Protein AF-A0A3N4II78-F1 (afdb_monomer_lite)

InterPro domains:
  IPR061502 Copia/RE1/RE2-like, N-terminal domain [PF14223] (48-119)

pLDDT: mean 77.07, std 15.02, range [43.03, 94.5]

Organism: NCBI:txid1160509

Secondary structure (DSSP, 8-state):
--HHHHHHHHHHHHHHH---EEE----SSS---EEE-HHHHHHHHHHHHHHTT-HHHH-GGG-------TT-HHHHHHHHHHHHHHHHTS-HHHHHHHTT--SHHHHHHHHHHHHSTT--SSEEHHHHHHHHHHHHHT-

Radius of gyration: 17.73 Å; chains: 1; bounding box: 44×32×59 Å

Sequence (139 aa):
MDNSACWAHLVSVLPKLAISKYHDPKMAFGVANVCINYSAWKFRLKQFLEYEGLWDVVDPSAKASDLKDKDDMSFIAKDRRAFLVLTLTLSDPISRLVCECRSAREAWQAIEKEYGDGKRKIKDISEMALNSYADVSGR

Structure (mmCIF, N/CA/C/O backbone):
data_AF-A0A3N4II78-F1
#
_entry.id   AF-A0A3N4II78-F1
#
loop_
_atom_site.group_PDB
_atom_site.id
_atom_site.type_symbol
_atom_site.label_atom_id
_atom_site.label_alt_id
_atom_site.label_comp_id
_atom_site.label_asym_id
_atom_site.label_entity_id
_atom_site.label_seq_id
_atom_site.pdbx_PDB_ins_code
_atom_site.Cartn_x
_atom_site.Cartn_y
_atom_site.Cartn_z
_atom_site.occupancy
_atom_site.B_iso_or_equiv
_atom_site.auth_seq_id
_atom_site.auth_comp_id
_atom_site.auth_asym_id
_atom_site.auth_atom_id
_atom_site.pdbx_PDB_model_num
ATOM 1 N N . MET A 1 1 ? -19.054 -11.917 9.472 1.00 47.16 1 MET A N 1
ATOM 2 C CA . MET A 1 1 ? -18.299 -12.454 8.321 1.00 47.16 1 MET A CA 1
ATOM 3 C C . MET A 1 1 ? -17.179 -13.304 8.883 1.00 47.16 1 MET A C 1
ATOM 5 O O . MET A 1 1 ? -16.527 -12.858 9.817 1.00 47.16 1 MET A O 1
ATOM 9 N N . ASP A 1 2 ? -17.029 -14.535 8.405 1.00 51.84 2 ASP A N 1
ATOM 10 C CA . ASP A 1 2 ? -15.933 -15.416 8.813 1.00 51.84 2 ASP A CA 1
ATOM 11 C C . ASP A 1 2 ? -14.599 -14.842 8.302 1.00 51.84 2 ASP A C 1
ATOM 13 O O . ASP A 1 2 ? -14.406 -14.673 7.097 1.00 51.84 2 ASP A O 1
ATOM 17 N N . ASN A 1 3 ? -13.687 -14.514 9.222 1.00 56.94 3 ASN A N 1
ATOM 18 C CA . ASN A 1 3 ? -12.369 -13.965 8.898 1.00 56.94 3 ASN A CA 1
ATOM 19 C C . ASN A 1 3 ? -11.515 -14.939 8.059 1.00 56.94 3 ASN A C 1
ATOM 21 O O . ASN A 1 3 ? -10.627 -14.488 7.335 1.00 56.94 3 ASN A O 1
ATOM 25 N N . SER A 1 4 ? -11.788 -16.248 8.112 1.00 57.31 4 SER A N 1
ATOM 26 C CA . SER A 1 4 ? -11.069 -17.289 7.362 1.00 57.31 4 SER A CA 1
ATOM 27 C C . SER A 1 4 ? -11.225 -17.133 5.843 1.00 57.31 4 SER A C 1
ATOM 29 O O . SER A 1 4 ? -10.237 -17.124 5.102 1.00 57.31 4 SER A O 1
ATOM 31 N N . ALA A 1 5 ? -12.455 -16.904 5.370 1.00 59.84 5 ALA A N 1
ATOM 32 C CA . ALA A 1 5 ? -12.754 -16.736 3.945 1.00 59.84 5 ALA A CA 1
ATOM 33 C C . ALA A 1 5 ? -12.063 -15.499 3.341 1.00 59.84 5 ALA A C 1
ATOM 35 O O . ALA A 1 5 ? -11.646 -15.498 2.182 1.00 59.84 5 ALA A O 1
ATOM 36 N N . CYS A 1 6 ? -11.890 -14.459 4.155 1.00 66.56 6 CYS A N 1
ATOM 37 C CA . CYS A 1 6 ? -11.290 -13.198 3.746 1.00 66.56 6 CYS A CA 1
ATOM 38 C C . CYS A 1 6 ? -9.772 -13.301 3.542 1.00 66.56 6 CYS A C 1
ATOM 40 O O . CYS A 1 6 ? -9.220 -12.746 2.591 1.00 66.56 6 CYS A O 1
ATOM 42 N N . TRP A 1 7 ? -9.097 -14.062 4.409 1.00 72.25 7 TRP A N 1
ATOM 43 C CA . TRP A 1 7 ? -7.668 -14.347 4.286 1.00 7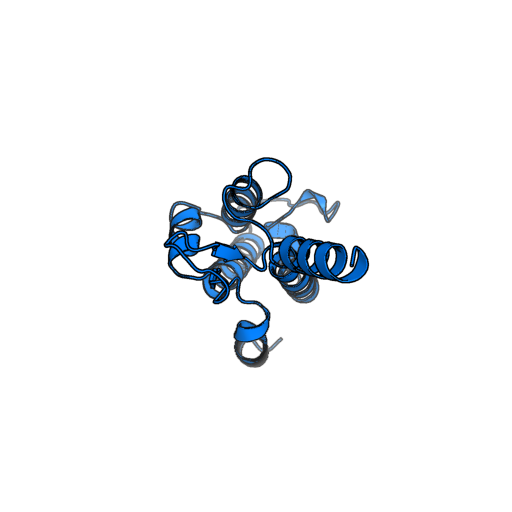2.25 7 TRP A CA 1
ATOM 44 C C . TRP A 1 7 ? -7.360 -15.250 3.094 1.00 72.25 7 TRP A C 1
ATOM 46 O O . TRP A 1 7 ? -6.418 -14.975 2.353 1.00 72.25 7 TRP A O 1
ATOM 56 N N . ALA A 1 8 ? -8.180 -16.275 2.855 1.00 79.44 8 ALA A N 1
ATOM 57 C CA . ALA A 1 8 ? -8.038 -17.130 1.678 1.00 79.44 8 ALA A CA 1
ATOM 58 C C . ALA A 1 8 ? -8.183 -16.329 0.371 1.00 79.44 8 ALA A C 1
ATOM 60 O O . ALA A 1 8 ? -7.395 -16.510 -0.562 1.00 79.44 8 ALA A O 1
ATOM 61 N N . HIS A 1 9 ? -9.141 -15.394 0.322 1.00 73.88 9 HIS A N 1
ATOM 62 C CA . HIS A 1 9 ? -9.303 -14.505 -0.824 1.00 73.88 9 HIS A CA 1
ATOM 63 C C . HIS A 1 9 ? -8.073 -13.614 -1.025 1.00 73.88 9 HIS A C 1
ATOM 65 O O . HIS A 1 9 ? -7.516 -13.615 -2.125 1.00 73.88 9 HIS A O 1
ATOM 71 N N . LEU A 1 10 ? -7.592 -12.946 0.032 1.00 78.69 10 LEU A N 1
ATOM 72 C CA . LEU A 1 10 ? -6.381 -12.121 -0.019 1.00 78.69 10 LEU A CA 1
ATOM 73 C C . LEU A 1 10 ? -5.189 -12.914 -0.567 1.00 78.69 10 LEU A C 1
ATOM 75 O O . LEU A 1 10 ? -4.572 -12.485 -1.538 1.00 78.69 10 LEU A O 1
ATOM 79 N N . VAL A 1 11 ? -4.908 -14.096 -0.014 1.00 82.00 11 VAL A N 1
ATOM 80 C CA . VAL A 1 11 ? -3.788 -14.947 -0.450 1.00 82.00 11 VAL A CA 1
ATOM 81 C C . VAL A 1 11 ? -3.875 -15.280 -1.941 1.00 82.00 11 VAL A C 1
ATOM 83 O O . VAL A 1 11 ? -2.864 -15.230 -2.640 1.00 82.00 11 VAL A O 1
ATOM 86 N N . SER A 1 12 ? -5.077 -15.545 -2.458 1.00 83.94 12 SER A N 1
ATOM 87 C CA . SER A 1 12 ? -5.273 -15.841 -3.883 1.00 83.94 12 SER A CA 1
ATOM 88 C C . SER A 1 12 ? -5.011 -14.644 -4.810 1.00 83.94 12 SER A C 1
ATOM 90 O O . SER A 1 12 ? -4.610 -14.830 -5.963 1.00 83.94 12 SER A O 1
ATOM 92 N N . VAL A 1 13 ? -5.217 -13.412 -4.328 1.00 82.38 13 VAL A N 1
ATOM 93 C CA . VAL A 1 13 ? -5.044 -12.184 -5.123 1.00 82.38 13 VAL A CA 1
ATOM 94 C C . VAL A 1 13 ? -3.706 -11.480 -4.879 1.00 82.38 13 VAL A C 1
ATOM 96 O O . VAL A 1 13 ? -3.308 -10.677 -5.724 1.00 82.38 13 VAL A O 1
ATOM 99 N N . LEU A 1 14 ? -2.974 -11.805 -3.804 1.00 80.69 14 LEU A N 1
ATOM 100 C CA . LEU A 1 14 ? -1.684 -11.195 -3.437 1.00 80.69 14 LEU A CA 1
ATOM 101 C C . LEU A 1 14 ? -0.686 -11.096 -4.605 1.00 80.69 14 LEU A C 1
ATOM 103 O O . LEU A 1 14 ? -0.178 -9.997 -4.829 1.00 80.69 14 LEU A O 1
ATOM 107 N N . PRO A 1 15 ? -0.449 -12.143 -5.426 1.00 80.19 15 PRO A N 1
ATOM 108 C CA . PRO A 1 15 ? 0.475 -12.032 -6.559 1.00 80.19 15 PRO A CA 1
ATOM 109 C C . PRO A 1 15 ? 0.069 -10.955 -7.576 1.00 80.19 15 PRO A C 1
ATOM 111 O O . PRO A 1 15 ? 0.918 -10.328 -8.202 1.00 80.19 15 PRO A O 1
ATOM 114 N N . LYS A 1 16 ? -1.238 -10.710 -7.739 1.00 79.88 16 LYS A N 1
ATOM 115 C CA . LYS A 1 16 ? -1.781 -9.685 -8.649 1.00 79.88 16 LYS A CA 1
ATOM 116 C C . LYS A 1 16 ? -1.770 -8.290 -8.026 1.00 79.88 16 LYS A C 1
ATOM 118 O O . LYS A 1 16 ? -1.805 -7.296 -8.759 1.00 79.88 16 LYS A O 1
ATOM 123 N N . LEU A 1 17 ? -1.764 -8.232 -6.697 1.00 82.94 17 LEU A N 1
ATOM 124 C CA . LEU A 1 17 ? -1.722 -7.014 -5.900 1.00 82.94 17 LEU A CA 1
ATOM 125 C C . LEU A 1 17 ? -0.303 -6.591 -5.534 1.00 82.94 17 LEU A C 1
ATOM 127 O O . LEU A 1 17 ? -0.167 -5.531 -4.949 1.00 82.94 17 LEU A O 1
ATOM 131 N N . ALA A 1 18 ? 0.734 -7.367 -5.850 1.00 86.06 18 ALA A N 1
ATOM 132 C CA . ALA A 1 18 ? 2.099 -7.034 -5.469 1.00 86.06 18 ALA A CA 1
ATOM 133 C C . ALA A 1 18 ? 2.672 -5.875 -6.302 1.00 86.06 18 ALA A C 1
ATOM 135 O O . ALA A 1 18 ? 2.572 -5.853 -7.538 1.00 86.06 18 ALA A O 1
ATOM 136 N N . ILE A 1 19 ? 3.332 -4.932 -5.629 1.00 82.50 19 ILE A N 1
ATOM 137 C CA . ILE A 1 19 ? 4.231 -3.990 -6.289 1.00 82.50 19 ILE A CA 1
ATOM 138 C C . ILE A 1 19 ? 5.552 -4.711 -6.553 1.00 82.50 19 ILE A C 1
ATOM 140 O O . ILE A 1 19 ? 6.176 -5.284 -5.662 1.00 82.50 19 ILE A O 1
ATOM 144 N N . SER A 1 20 ? 5.949 -4.751 -7.815 1.00 80.75 20 SER A N 1
ATOM 145 C CA . SER A 1 20 ? 7.090 -5.516 -8.300 1.00 80.75 20 SER A CA 1
ATOM 146 C C . SER A 1 20 ? 8.040 -4.598 -9.045 1.00 80.75 20 SER A C 1
ATOM 148 O O . SER A 1 20 ? 7.617 -3.718 -9.798 1.00 80.75 20 SER A O 1
ATOM 150 N N . LYS A 1 21 ? 9.334 -4.821 -8.826 1.00 78.31 21 LYS A N 1
ATOM 151 C CA . LYS A 1 21 ? 10.393 -4.204 -9.615 1.00 78.31 21 LYS A CA 1
ATOM 152 C C . LYS A 1 21 ? 10.694 -5.101 -10.802 1.00 78.31 21 LYS A C 1
ATOM 154 O O . LYS A 1 21 ? 10.894 -6.301 -10.636 1.00 78.31 21 LYS A O 1
ATOM 159 N N . TYR A 1 22 ? 10.744 -4.502 -11.977 1.00 73.69 22 TYR A N 1
ATOM 160 C CA . TYR A 1 22 ? 11.081 -5.177 -13.216 1.00 73.69 22 TYR A CA 1
ATOM 161 C C . TYR A 1 22 ? 12.416 -4.636 -13.707 1.00 73.69 22 TYR A C 1
ATOM 163 O O . TYR A 1 22 ? 12.697 -3.440 -13.605 1.00 73.69 22 TYR A O 1
ATOM 171 N N . HIS A 1 23 ? 13.233 -5.539 -14.231 1.00 69.88 23 HIS A N 1
ATOM 172 C CA . HIS A 1 23 ? 14.448 -5.201 -14.951 1.00 69.88 23 HIS A CA 1
ATOM 173 C C . HIS A 1 23 ? 14.143 -5.324 -16.437 1.00 69.88 23 HIS A C 1
ATOM 175 O O . HIS A 1 23 ? 13.652 -6.371 -16.859 1.00 69.88 23 HIS A O 1
ATOM 181 N N . ASP A 1 24 ? 14.411 -4.281 -17.219 1.00 62.94 24 ASP A N 1
ATOM 182 C CA . ASP A 1 24 ? 14.345 -4.397 -18.675 1.00 62.94 24 ASP A CA 1
ATOM 183 C C . ASP A 1 24 ? 15.524 -5.263 -19.165 1.00 62.94 24 ASP A C 1
ATOM 185 O O . ASP A 1 24 ? 16.680 -4.874 -18.969 1.00 62.94 24 ASP A O 1
ATOM 189 N N . PRO A 1 25 ? 15.277 -6.442 -19.771 1.00 53.59 25 PRO A N 1
ATOM 190 C CA . PRO A 1 25 ? 16.343 -7.290 -20.297 1.00 53.59 25 PRO A CA 1
ATOM 191 C C . PRO A 1 25 ? 16.970 -6.723 -21.578 1.00 53.59 25 PRO A C 1
ATOM 193 O O . PRO A 1 25 ? 18.038 -7.179 -21.992 1.00 53.59 25 PRO A O 1
ATOM 196 N N . LYS A 1 26 ? 16.341 -5.735 -22.226 1.00 59.31 26 LYS A N 1
ATOM 197 C CA . LYS A 1 26 ? 16.942 -5.030 -23.353 1.00 59.31 26 LYS A CA 1
ATOM 198 C C . LYS A 1 26 ? 17.823 -3.922 -22.796 1.00 59.31 26 LYS A C 1
ATOM 200 O O . LYS A 1 26 ? 17.325 -2.835 -22.559 1.00 59.31 26 LYS A O 1
ATOM 205 N N . MET A 1 27 ? 19.124 -4.168 -22.637 1.00 52.31 27 MET A N 1
ATOM 206 C CA . MET A 1 27 ? 20.141 -3.199 -23.068 1.00 52.31 27 MET A CA 1
ATOM 207 C C . MET A 1 27 ? 21.549 -3.791 -23.090 1.00 52.31 27 MET A C 1
ATOM 209 O O . MET A 1 27 ? 22.042 -4.392 -22.137 1.00 52.31 27 MET A O 1
ATOM 213 N N . ALA A 1 28 ? 22.206 -3.522 -24.214 1.00 51.97 28 ALA A N 1
ATOM 214 C CA . ALA A 1 28 ? 23.644 -3.425 -24.314 1.00 51.97 28 ALA A CA 1
ATOM 215 C C . ALA A 1 28 ? 24.154 -2.322 -23.359 1.00 51.97 28 ALA A C 1
ATOM 217 O O . ALA A 1 28 ? 23.527 -1.277 -23.229 1.00 51.97 28 ALA A O 1
ATOM 218 N N . PHE A 1 29 ? 25.307 -2.552 -22.726 1.00 52.19 29 PHE A N 1
ATOM 219 C CA . PHE A 1 29 ? 26.060 -1.571 -21.928 1.00 52.19 29 PHE A CA 1
ATOM 220 C C . PHE A 1 29 ? 25.420 -1.097 -20.600 1.00 52.19 29 PHE A C 1
ATOM 222 O O . PHE A 1 29 ? 25.174 0.083 -20.378 1.00 52.19 29 PHE A O 1
ATOM 229 N N . GLY A 1 30 ? 25.268 -2.020 -19.644 1.00 52.97 30 GLY A N 1
ATOM 230 C CA . GLY A 1 30 ? 25.642 -1.775 -18.237 1.00 52.97 30 GLY A CA 1
ATOM 231 C C . GLY A 1 30 ? 24.756 -0.898 -17.337 1.00 52.97 30 GLY A C 1
ATOM 232 O O . GLY A 1 30 ? 25.055 -0.817 -16.148 1.00 52.97 30 GLY A O 1
ATOM 233 N N . VAL A 1 31 ? 23.672 -0.284 -17.820 1.00 53.72 31 VAL A N 1
ATOM 234 C CA . VAL A 1 31 ? 22.735 0.474 -16.965 1.00 53.72 31 VAL A CA 1
ATOM 235 C C . VAL A 1 31 ? 21.386 -0.241 -16.910 1.00 53.72 31 VAL A C 1
ATOM 237 O O . VAL A 1 31 ? 20.627 -0.236 -17.874 1.00 53.72 31 VAL A O 1
ATOM 240 N N . ALA A 1 32 ? 21.076 -0.872 -15.774 1.00 57.41 32 ALA A N 1
ATOM 241 C CA . ALA A 1 32 ? 19.791 -1.531 -15.565 1.00 57.41 32 ALA A CA 1
ATOM 242 C C . ALA A 1 32 ? 18.669 -0.485 -15.464 1.00 57.41 32 ALA A C 1
ATOM 244 O O . ALA A 1 32 ? 18.561 0.227 -14.464 1.00 57.41 32 ALA A O 1
ATOM 245 N N . ASN A 1 33 ? 17.805 -0.415 -16.478 1.00 64.31 33 ASN A N 1
ATOM 246 C CA . ASN A 1 33 ? 16.534 0.290 -16.355 1.00 64.31 33 ASN A CA 1
ATOM 247 C C . ASN A 1 33 ? 15.625 -0.521 -15.424 1.00 64.31 33 ASN A C 1
ATOM 249 O O . ASN A 1 33 ? 15.119 -1.582 -15.789 1.00 64.31 33 ASN A O 1
ATOM 253 N N . VAL A 1 34 ? 15.454 -0.025 -14.199 1.00 72.31 34 VAL A N 1
ATOM 254 C CA . VAL A 1 34 ? 14.492 -0.561 -13.235 1.00 72.31 34 VAL A CA 1
ATOM 255 C C . VAL A 1 34 ? 13.178 0.189 -13.416 1.00 72.31 34 VAL A C 1
ATOM 257 O O . VAL A 1 34 ? 13.164 1.422 -13.406 1.00 72.31 34 VAL A O 1
ATOM 260 N N . CYS A 1 35 ? 12.077 -0.541 -13.562 1.00 76.44 35 CYS A N 1
ATOM 261 C CA . CYS A 1 35 ? 10.728 0.017 -13.506 1.00 76.44 35 CYS A CA 1
ATOM 262 C C . CYS A 1 35 ? 9.874 -0.675 -12.451 1.00 76.44 35 CYS A C 1
ATOM 264 O O . CYS A 1 35 ? 10.240 -1.710 -11.890 1.00 76.44 35 CYS A O 1
ATOM 266 N N . ILE A 1 36 ? 8.741 -0.058 -12.146 1.00 85.50 36 ILE A N 1
ATOM 267 C CA . ILE A 1 36 ? 7.803 -0.503 -11.121 1.00 85.50 36 ILE A CA 1
ATOM 268 C C . ILE A 1 36 ? 6.375 -0.421 -11.664 1.00 85.50 36 ILE A C 1
ATOM 270 O O . ILE A 1 36 ? 6.062 0.459 -12.457 1.00 85.50 36 ILE A O 1
ATOM 274 N N . ASN A 1 37 ? 5.494 -1.331 -11.258 1.00 88.25 37 ASN A N 1
ATOM 275 C CA . ASN A 1 37 ? 4.073 -1.321 -11.638 1.00 88.25 37 ASN A CA 1
ATOM 276 C C . ASN A 1 37 ? 3.220 -0.473 -10.675 1.00 88.25 37 ASN A C 1
ATOM 278 O O . ASN A 1 37 ? 2.134 -0.901 -10.278 1.00 88.25 37 ASN A O 1
ATOM 282 N N . TYR A 1 38 ? 3.713 0.696 -10.262 1.00 88.62 38 TYR A N 1
ATOM 283 C CA . TYR A 1 38 ? 3.110 1.486 -9.188 1.00 88.62 38 TYR A CA 1
ATOM 284 C C . TYR A 1 38 ? 1.673 1.917 -9.507 1.00 88.62 38 TYR A C 1
ATOM 286 O O . TYR A 1 38 ? 0.790 1.724 -8.671 1.00 88.62 38 TYR A O 1
ATOM 294 N N . SER A 1 39 ? 1.393 2.42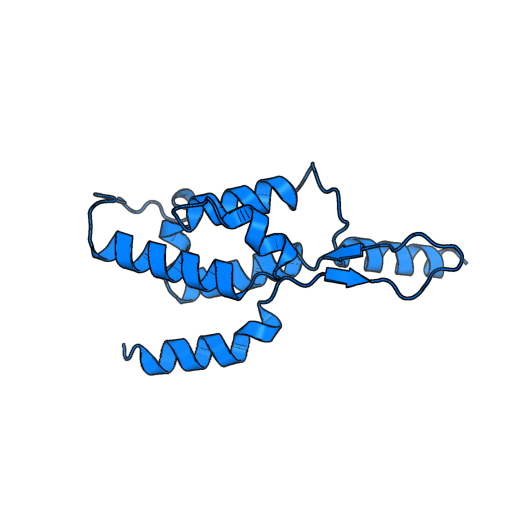1 -10.710 1.00 88.12 39 SER A N 1
ATOM 295 C CA . SER A 1 39 ? 0.044 2.847 -11.108 1.00 88.12 39 SER A CA 1
ATOM 296 C C . SER A 1 39 ? -0.958 1.689 -11.081 1.00 88.12 39 SER A C 1
ATOM 298 O O . SER A 1 39 ? -2.064 1.829 -10.555 1.00 88.12 39 SER A O 1
ATOM 300 N N . ALA A 1 40 ? -0.561 0.519 -11.592 1.00 88.81 40 ALA A N 1
ATOM 301 C CA . ALA A 1 40 ? -1.403 -0.676 -11.578 1.00 88.81 40 ALA A CA 1
ATOM 302 C C . ALA A 1 40 ? -1.605 -1.221 -10.154 1.00 88.81 40 ALA A C 1
ATOM 304 O O . ALA A 1 40 ? -2.720 -1.602 -9.795 1.00 88.81 40 ALA A O 1
ATOM 305 N N . TRP A 1 41 ? -0.545 -1.235 -9.343 1.00 92.19 41 TRP A N 1
ATOM 306 C CA . TRP A 1 41 ? -0.592 -1.606 -7.929 1.00 92.19 41 TRP A CA 1
ATOM 307 C C . TRP A 1 41 ? -1.552 -0.703 -7.151 1.00 92.19 41 TRP A C 1
ATOM 309 O O . TRP A 1 41 ? -2.499 -1.197 -6.539 1.00 92.19 41 TRP A O 1
ATOM 319 N N . LYS A 1 42 ? -1.364 0.618 -7.252 1.00 91.75 42 LYS A N 1
ATOM 320 C CA . LYS A 1 42 ? -2.168 1.641 -6.574 1.00 91.75 42 LYS A CA 1
ATOM 321 C C . LYS A 1 42 ? -3.648 1.476 -6.896 1.00 91.75 42 LYS A C 1
ATOM 323 O O . LYS A 1 42 ? -4.474 1.470 -5.987 1.00 91.75 42 LYS A O 1
ATOM 328 N N . PHE A 1 43 ? -3.975 1.305 -8.178 1.00 90.50 43 PHE A N 1
ATOM 329 C CA . PHE A 1 43 ? -5.349 1.095 -8.627 1.00 90.50 43 PHE A CA 1
ATOM 330 C C . PHE A 1 43 ? -5.978 -0.157 -7.997 1.00 90.50 43 PHE A C 1
ATOM 332 O O . PHE A 1 43 ? -7.043 -0.073 -7.387 1.00 90.50 43 PHE A O 1
ATOM 339 N N . ARG A 1 44 ? -5.313 -1.314 -8.104 1.00 91.75 44 ARG A N 1
ATOM 340 C CA . ARG A 1 44 ? -5.867 -2.589 -7.618 1.00 91.75 44 ARG A CA 1
ATOM 341 C C . ARG A 1 44 ? -5.979 -2.627 -6.098 1.00 91.75 44 ARG A C 1
ATOM 343 O O . ARG A 1 44 ? -6.986 -3.099 -5.576 1.00 91.75 44 ARG A O 1
ATOM 350 N N . LEU A 1 45 ? -4.965 -2.128 -5.393 1.00 92.12 45 LEU A N 1
ATOM 351 C CA . LEU A 1 45 ? -4.955 -2.122 -3.936 1.00 92.12 45 LEU A CA 1
ATOM 352 C C . LEU A 1 45 ? -6.034 -1.195 -3.374 1.00 92.12 45 LEU A C 1
ATOM 354 O O . LEU A 1 45 ? -6.739 -1.586 -2.448 1.00 92.12 45 LEU A O 1
ATOM 358 N N . LYS A 1 46 ? -6.221 -0.010 -3.967 1.00 92.88 46 LYS A N 1
ATOM 359 C CA . LYS A 1 46 ? -7.321 0.883 -3.592 1.00 92.88 46 LYS A CA 1
ATOM 360 C C . LYS A 1 46 ? -8.677 0.186 -3.729 1.00 92.88 46 LYS A C 1
ATOM 362 O O . LYS A 1 46 ? -9.436 0.160 -2.768 1.00 92.88 46 LYS A O 1
ATOM 367 N N . GLN A 1 47 ? -8.945 -0.442 -4.875 1.00 90.56 47 GLN A N 1
ATOM 368 C CA . GLN A 1 47 ? -10.200 -1.170 -5.111 1.00 90.56 47 GLN A CA 1
ATOM 369 C C . GLN A 1 47 ? -10.423 -2.301 -4.097 1.00 90.56 47 GLN A C 1
ATOM 371 O O . GLN A 1 47 ? -11.531 -2.473 -3.593 1.00 90.56 47 GLN A O 1
ATOM 376 N N . PHE A 1 48 ? -9.369 -3.044 -3.754 1.00 90.31 48 PHE A N 1
ATOM 377 C CA . PHE A 1 48 ? -9.438 -4.093 -2.737 1.00 90.31 48 PHE A CA 1
ATOM 378 C C . PHE A 1 48 ? -9.763 -3.529 -1.344 1.00 90.31 48 PHE A C 1
ATOM 380 O O . PHE A 1 48 ? -10.661 -4.023 -0.667 1.00 90.31 48 PHE A O 1
ATOM 387 N N . LEU A 1 49 ? -9.076 -2.466 -0.921 1.00 90.88 49 LEU A N 1
ATOM 388 C CA . LEU A 1 49 ? -9.315 -1.825 0.375 1.00 90.88 49 LEU A CA 1
ATOM 389 C C . LEU A 1 49 ? -10.706 -1.177 0.456 1.00 90.88 49 LEU A C 1
ATOM 391 O O . LEU A 1 49 ? -11.314 -1.175 1.524 1.00 90.88 49 LEU A O 1
ATOM 395 N N . GLU A 1 50 ? -11.228 -0.642 -0.649 1.00 90.56 50 GLU A N 1
ATOM 396 C CA . GLU A 1 50 ? -12.602 -0.133 -0.731 1.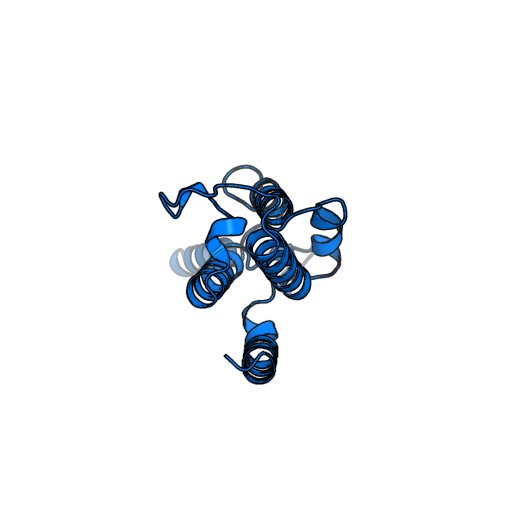00 90.56 50 GLU A CA 1
ATOM 397 C C . GLU A 1 50 ? -13.627 -1.261 -0.560 1.00 90.56 50 GLU A C 1
ATOM 399 O O . GLU A 1 50 ? -14.548 -1.118 0.248 1.00 90.56 50 GLU A O 1
ATOM 404 N N . TYR A 1 51 ? -13.437 -2.392 -1.252 1.00 87.69 51 TYR A N 1
ATOM 405 C CA . TYR A 1 51 ? -14.282 -3.587 -1.129 1.00 87.69 51 TYR A CA 1
ATOM 406 C C . TYR A 1 51 ? -14.294 -4.147 0.302 1.00 87.69 51 TYR A C 1
ATOM 408 O O . TYR A 1 51 ? -15.352 -4.470 0.838 1.00 87.69 51 TYR A O 1
ATOM 416 N N . GLU A 1 52 ? -13.130 -4.188 0.951 1.00 86.00 52 GLU A N 1
ATOM 417 C CA . GLU A 1 52 ? -12.969 -4.650 2.336 1.00 86.00 52 GLU A CA 1
ATOM 418 C C . GLU A 1 52 ? -13.431 -3.626 3.391 1.00 86.00 52 GLU A C 1
ATOM 420 O O . GLU A 1 52 ? -13.404 -3.912 4.589 1.00 86.00 52 GLU A O 1
ATOM 425 N N . GLY A 1 53 ? -13.832 -2.417 2.981 1.00 88.44 53 GLY A N 1
ATOM 426 C CA . GLY A 1 53 ? -14.223 -1.351 3.907 1.00 88.44 53 GLY A CA 1
ATOM 427 C C . GLY A 1 53 ? -13.072 -0.844 4.785 1.00 88.44 53 GLY A C 1
ATOM 428 O O . GLY A 1 53 ? -13.315 -0.432 5.919 1.00 88.44 53 GLY A O 1
ATOM 429 N N . LEU A 1 54 ? -11.844 -0.905 4.261 1.00 91.25 54 LEU A N 1
ATOM 430 C CA . LEU A 1 54 ? -10.582 -0.503 4.893 1.00 91.25 54 LEU A CA 1
ATOM 431 C C . LEU A 1 54 ? -10.006 0.800 4.315 1.00 91.25 54 LEU A C 1
ATOM 433 O O . LEU A 1 54 ? -9.008 1.314 4.807 1.00 91.25 54 LEU A O 1
ATOM 437 N N . TRP A 1 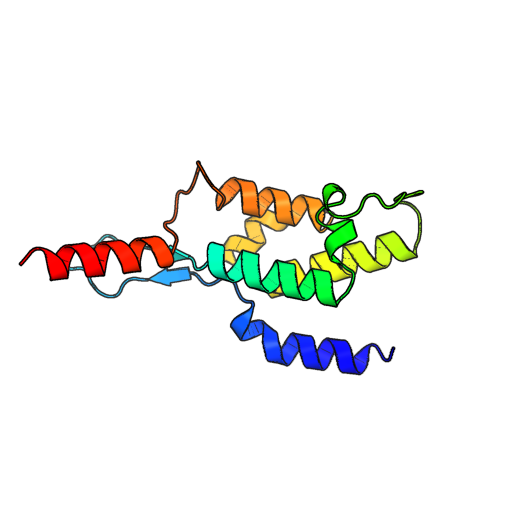55 ? -10.572 1.324 3.228 1.00 92.00 55 TRP A N 1
ATOM 438 C CA . TRP A 1 55 ? -10.041 2.530 2.585 1.00 92.00 55 TRP A CA 1
ATOM 439 C C . TRP A 1 55 ? -10.203 3.801 3.438 1.00 92.00 55 TRP A C 1
ATOM 441 O O . TRP A 1 55 ? -9.389 4.713 3.350 1.00 92.00 55 TRP A O 1
ATOM 451 N N . ASP A 1 56 ? -11.211 3.839 4.310 1.00 89.19 56 ASP A N 1
ATOM 452 C CA . ASP A 1 56 ? -11.518 4.955 5.216 1.00 89.19 56 ASP A CA 1
ATOM 453 C C . ASP A 1 56 ? -10.388 5.275 6.206 1.00 89.19 56 ASP A C 1
ATOM 455 O O . ASP A 1 56 ? -10.158 6.441 6.528 1.00 89.19 56 ASP A O 1
ATOM 459 N N . VAL A 1 57 ? -9.655 4.258 6.663 1.00 91.19 57 VAL A N 1
ATOM 460 C CA . VAL A 1 57 ? -8.494 4.441 7.551 1.00 91.19 57 VAL A CA 1
ATOM 461 C C . VAL A 1 57 ? -7.220 4.839 6.796 1.00 91.19 57 VAL A C 1
ATOM 463 O O . VAL A 1 57 ? -6.322 5.437 7.386 1.00 91.19 57 VAL A O 1
ATOM 466 N N . VAL A 1 58 ? -7.146 4.557 5.489 1.00 91.88 58 VAL A N 1
ATOM 467 C CA . VAL A 1 58 ? -6.004 4.905 4.623 1.00 91.88 58 VAL A CA 1
ATOM 468 C C . VAL A 1 58 ? -6.123 6.333 4.106 1.00 91.88 58 VAL A C 1
ATOM 470 O O . VAL A 1 58 ? -5.185 7.122 4.234 1.00 91.88 58 VAL A O 1
ATOM 473 N N . ASP A 1 59 ? -7.288 6.679 3.564 1.00 87.12 59 ASP A N 1
ATOM 474 C CA . ASP A 1 59 ? -7.609 8.015 3.083 1.00 87.12 59 ASP A CA 1
ATOM 475 C C . ASP A 1 59 ? -8.952 8.485 3.663 1.00 87.12 59 ASP A C 1
ATOM 477 O O . ASP A 1 59 ? -10.018 8.280 3.071 1.00 87.12 59 ASP A O 1
ATOM 481 N N . PRO A 1 60 ? -8.903 9.180 4.811 1.00 69.25 60 PRO A N 1
ATOM 482 C CA . PRO A 1 60 ? -10.090 9.721 5.460 1.00 69.25 60 PRO A CA 1
ATOM 483 C C . PRO A 1 60 ? -10.870 10.730 4.617 1.00 69.25 60 PRO A C 1
ATOM 485 O O . PRO A 1 60 ? -12.012 11.028 4.945 1.00 69.25 60 PRO A O 1
ATOM 488 N N . SER A 1 61 ? -10.282 11.283 3.549 1.00 69.12 61 SER A N 1
ATOM 489 C CA . SER A 1 61 ? -10.984 12.232 2.678 1.00 69.12 61 SER A CA 1
ATOM 490 C C . SER A 1 61 ? -12.020 11.556 1.770 1.00 69.12 61 SER A C 1
ATOM 492 O O . SER A 1 61 ? -12.940 12.215 1.288 1.00 69.12 61 SER A O 1
ATOM 494 N N . ALA A 1 62 ? -11.915 10.237 1.571 1.00 59.22 62 ALA A N 1
ATOM 495 C CA . ALA A 1 62 ? -12.760 9.480 0.649 1.00 59.22 62 ALA A CA 1
ATOM 496 C C . ALA A 1 62 ? -14.170 9.182 1.188 1.00 59.22 62 ALA A C 1
ATOM 498 O O . ALA A 1 62 ? -15.058 8.814 0.417 1.00 59.22 62 ALA A O 1
ATOM 499 N N . LYS A 1 63 ? -14.404 9.345 2.493 1.00 54.31 63 LYS A N 1
ATOM 500 C CA . LYS A 1 63 ? -15.742 9.285 3.087 1.00 54.31 63 LYS A CA 1
ATOM 501 C C . LYS A 1 63 ? -15.909 10.472 4.023 1.00 54.31 63 LYS A C 1
ATOM 503 O O . LYS A 1 63 ? -15.139 10.630 4.959 1.00 54.31 63 LYS A O 1
ATOM 508 N N . ALA A 1 64 ? -16.972 11.248 3.825 1.00 47.88 64 ALA A N 1
ATOM 509 C CA . ALA A 1 64 ? -17.450 12.275 4.757 1.00 47.88 64 ALA A CA 1
ATOM 510 C C . ALA A 1 64 ? -17.956 11.683 6.097 1.00 47.88 64 ALA A C 1
ATOM 512 O O . ALA A 1 64 ? -18.868 12.219 6.719 1.00 47.88 64 ALA A O 1
ATOM 513 N N . SER A 1 65 ? -17.437 10.525 6.505 1.00 46.00 65 SER A N 1
ATOM 514 C CA . SER A 1 65 ? -17.809 9.848 7.732 1.00 46.00 65 SER A CA 1
ATOM 515 C C . SER A 1 65 ? -17.013 10.438 8.880 1.00 46.00 65 SER A C 1
ATOM 517 O O . SER A 1 65 ? -15.785 10.374 8.882 1.00 46.00 65 SER A O 1
ATOM 519 N N . ASP A 1 66 ? -17.751 10.964 9.850 1.00 50.34 66 ASP A N 1
ATOM 520 C CA . ASP A 1 66 ? -17.374 11.163 11.243 1.00 50.34 66 ASP A CA 1
ATOM 521 C C . ASP A 1 66 ? -16.469 10.023 11.756 1.00 50.34 66 ASP A C 1
ATOM 523 O O . ASP A 1 66 ? -16.945 9.069 12.371 1.00 50.34 66 ASP A O 1
ATOM 527 N N . LEU A 1 67 ? -15.153 10.098 11.537 1.00 55.94 67 LEU A N 1
ATOM 528 C CA . LEU A 1 67 ? -14.172 9.310 12.285 1.00 55.94 67 LEU A CA 1
ATOM 529 C C . LEU A 1 67 ? -14.098 9.920 13.690 1.00 55.94 67 LEU A C 1
ATOM 531 O O . LEU A 1 67 ? -13.137 10.599 14.052 1.00 55.94 67 LEU A O 1
ATOM 535 N N . LYS A 1 68 ? -15.193 9.763 14.436 1.00 54.28 68 LYS A N 1
ATOM 536 C CA . LYS A 1 68 ? -15.276 10.047 15.862 1.00 54.28 68 LYS A CA 1
ATOM 537 C C . LYS A 1 68 ? -14.442 8.962 16.542 1.00 54.28 68 LYS A C 1
ATOM 539 O O . LYS A 1 68 ? -14.805 7.797 16.512 1.00 54.28 68 LYS A O 1
ATOM 544 N N . ASP A 1 69 ? -13.300 9.383 17.066 1.00 62.66 69 ASP A N 1
ATOM 545 C CA . ASP A 1 69 ? -12.335 8.626 17.863 1.00 62.66 69 ASP A CA 1
ATOM 546 C C . ASP A 1 69 ? -11.436 7.616 17.135 1.00 62.66 69 ASP A C 1
ATOM 548 O O . ASP A 1 69 ? -11.770 6.464 16.874 1.00 62.66 69 ASP A O 1
ATOM 552 N N . LYS A 1 70 ? -10.178 8.038 16.942 1.00 64.19 70 LYS A N 1
ATOM 553 C CA . LYS A 1 70 ? -9.039 7.158 16.621 1.00 64.19 70 LYS A CA 1
ATOM 554 C C . LYS A 1 70 ? -8.751 6.120 17.719 1.00 64.19 70 LYS A C 1
ATOM 556 O O . LYS A 1 70 ? -7.992 5.187 17.470 1.00 64.19 70 LYS A O 1
ATOM 561 N N . ASP A 1 71 ? -9.354 6.292 18.895 1.00 66.69 71 ASP A N 1
ATOM 562 C CA . ASP A 1 71 ? -9.271 5.380 20.037 1.00 66.69 71 ASP A CA 1
ATOM 563 C C . ASP A 1 71 ? -10.360 4.288 20.006 1.00 66.69 71 ASP A C 1
ATOM 565 O O . ASP A 1 71 ? -10.366 3.397 20.858 1.00 66.69 71 ASP A O 1
ATOM 569 N N . ASP A 1 72 ? -11.260 4.303 19.014 1.00 82.19 72 ASP A N 1
ATOM 570 C CA . ASP A 1 72 ? -12.193 3.201 18.785 1.00 82.19 72 ASP A CA 1
ATOM 571 C C . ASP A 1 72 ? -11.418 1.926 18.403 1.00 82.19 72 ASP A C 1
ATOM 573 O O . ASP A 1 72 ? -10.663 1.875 17.425 1.00 82.19 72 ASP A O 1
ATOM 577 N N . MET A 1 73 ? -11.645 0.849 19.155 1.00 84.06 73 MET A N 1
ATOM 578 C CA . MET A 1 73 ? -11.088 -0.476 18.878 1.00 84.06 73 MET A CA 1
ATOM 579 C C . MET A 1 73 ? -11.412 -0.967 17.459 1.00 84.06 73 MET A C 1
ATOM 581 O O . MET A 1 73 ? -10.607 -1.688 16.864 1.00 84.06 73 MET A O 1
ATOM 585 N N . SER A 1 74 ? -12.553 -0.561 16.896 1.00 85.50 74 SER A N 1
ATOM 586 C CA . SER A 1 74 ? -12.931 -0.838 15.507 1.00 85.50 74 SER A CA 1
ATOM 587 C C . SER A 1 74 ? -12.010 -0.128 14.511 1.00 85.50 74 SER A C 1
ATOM 589 O O . SER A 1 74 ? -11.524 -0.750 13.561 1.00 85.50 74 SER A O 1
ATOM 591 N N . PHE A 1 75 ? -11.700 1.150 14.755 1.00 87.12 75 PHE A N 1
ATOM 592 C CA . PHE A 1 75 ? -10.758 1.921 13.942 1.00 87.12 75 PHE A CA 1
ATOM 593 C C . PHE A 1 75 ? -9.357 1.304 13.996 1.00 87.12 75 PHE A C 1
ATOM 595 O O . PHE A 1 75 ? -8.759 1.043 12.953 1.00 87.12 75 PHE A O 1
ATOM 602 N N . ILE A 1 76 ? -8.867 0.984 15.198 1.00 89.06 76 ILE A N 1
ATOM 603 C CA . ILE A 1 76 ? -7.546 0.367 15.399 1.00 89.06 76 ILE A CA 1
ATOM 604 C C . ILE A 1 76 ? -7.456 -0.983 14.675 1.00 89.06 76 ILE A C 1
ATOM 606 O O . ILE A 1 76 ? -6.443 -1.288 14.040 1.00 89.06 76 ILE A O 1
ATOM 610 N N . ALA A 1 77 ? -8.506 -1.805 14.745 1.00 90.31 77 ALA A N 1
ATOM 611 C CA . ALA A 1 77 ? -8.545 -3.090 14.054 1.00 90.31 77 ALA A CA 1
ATOM 612 C C . ALA A 1 77 ? -8.508 -2.922 12.525 1.00 90.31 77 ALA A C 1
ATOM 614 O O . ALA A 1 77 ? -7.761 -3.637 11.850 1.00 90.31 77 ALA A O 1
ATOM 615 N N . LYS A 1 78 ? -9.268 -1.963 11.980 1.00 91.00 78 LYS A N 1
ATOM 616 C CA . LYS A 1 78 ? -9.249 -1.633 10.548 1.00 91.00 78 LYS A CA 1
ATOM 617 C C . LYS A 1 78 ? -7.891 -1.109 10.097 1.00 91.00 78 LYS A C 1
ATOM 619 O O . LYS A 1 78 ? -7.373 -1.602 9.098 1.00 91.00 78 LYS A O 1
ATOM 624 N N . ASP A 1 79 ? -7.298 -0.171 10.832 1.00 93.12 79 ASP A N 1
ATOM 625 C CA . ASP A 1 79 ? -5.992 0.410 10.502 1.00 93.12 79 ASP A CA 1
ATOM 626 C C . ASP A 1 79 ? -4.896 -0.658 10.484 1.00 93.12 79 ASP A C 1
ATOM 628 O O . ASP A 1 79 ? -4.184 -0.801 9.490 1.00 93.12 79 ASP A O 1
ATOM 632 N N . ARG A 1 80 ? -4.838 -1.518 11.508 1.00 92.88 80 ARG A N 1
ATOM 633 C CA . ARG A 1 80 ? -3.895 -2.649 11.538 1.00 92.88 80 ARG A CA 1
ATOM 634 C C . ARG A 1 80 ? -4.093 -3.600 10.365 1.00 92.88 80 ARG A C 1
ATOM 636 O O . ARG A 1 80 ? -3.117 -4.075 9.785 1.00 92.88 80 ARG A O 1
ATOM 643 N N . ARG A 1 81 ? -5.345 -3.885 10.005 1.00 91.94 81 ARG A N 1
ATOM 644 C CA . ARG A 1 81 ? -5.664 -4.769 8.881 1.00 91.94 81 ARG A CA 1
ATOM 645 C C . ARG A 1 81 ? -5.261 -4.144 7.546 1.00 91.94 81 ARG A C 1
ATOM 647 O O . ARG A 1 81 ? -4.635 -4.820 6.736 1.00 91.94 81 ARG A O 1
ATOM 654 N N . ALA A 1 82 ? -5.557 -2.865 7.338 1.00 93.56 82 ALA A N 1
ATOM 655 C CA . ALA A 1 82 ? -5.152 -2.122 6.149 1.00 93.56 82 ALA A CA 1
ATOM 656 C C . ALA A 1 82 ? -3.621 -2.043 6.026 1.00 93.56 82 ALA A C 1
ATOM 658 O O . ALA A 1 82 ? -3.074 -2.290 4.951 1.00 93.56 82 ALA A O 1
ATOM 659 N N . PHE A 1 83 ? -2.920 -1.784 7.132 1.00 94.50 83 PHE A N 1
ATOM 660 C CA . PHE A 1 83 ? -1.458 -1.748 7.185 1.00 94.50 83 PHE A CA 1
ATOM 661 C C . PHE A 1 83 ? -0.833 -3.114 6.865 1.00 94.50 83 PHE A C 1
ATOM 663 O O . PHE A 1 83 ? 0.142 -3.205 6.117 1.00 94.50 83 PHE A O 1
ATOM 670 N N . LEU A 1 84 ? -1.425 -4.200 7.366 1.00 92.56 84 LEU A N 1
ATOM 671 C CA . LEU A 1 84 ? -0.987 -5.556 7.046 1.00 92.56 84 LEU A CA 1
ATOM 672 C C . LEU A 1 84 ? -1.181 -5.886 5.559 1.00 92.56 84 LEU A C 1
ATOM 674 O O . LEU A 1 84 ? -0.270 -6.406 4.923 1.00 92.56 84 LEU A O 1
ATOM 678 N N . VAL A 1 85 ? -2.331 -5.540 4.974 1.00 92.31 85 VAL A N 1
ATOM 679 C CA . VAL A 1 85 ? -2.556 -5.718 3.529 1.00 92.31 85 VAL A CA 1
ATOM 680 C C . VAL A 1 85 ? -1.536 -4.911 2.725 1.00 92.31 85 VAL A C 1
ATOM 682 O O . VAL A 1 85 ? -0.931 -5.457 1.806 1.00 92.31 85 VAL A O 1
ATOM 685 N N . LEU A 1 86 ? -1.294 -3.646 3.089 1.00 92.88 86 LEU A N 1
ATOM 686 C CA . LEU A 1 86 ? -0.276 -2.809 2.451 1.00 92.88 86 LEU A CA 1
ATOM 687 C C . LEU A 1 86 ? 1.077 -3.512 2.453 1.00 92.88 86 LEU A C 1
ATOM 689 O O . LEU A 1 86 ? 1.607 -3.781 1.380 1.00 92.88 86 LEU A O 1
ATOM 693 N N . THR A 1 87 ? 1.588 -3.872 3.629 1.00 91.62 87 THR A N 1
ATOM 694 C CA . THR A 1 87 ? 2.921 -4.475 3.786 1.00 91.62 87 THR A CA 1
ATOM 695 C C . THR A 1 87 ? 3.077 -5.800 3.038 1.00 91.62 87 THR A C 1
ATOM 697 O O . THR A 1 87 ? 4.112 -6.007 2.409 1.00 91.62 87 THR A O 1
ATOM 700 N N . LEU A 1 88 ? 2.048 -6.654 3.008 1.00 91.00 88 LEU A N 1
ATOM 701 C CA . LEU A 1 88 ? 2.064 -7.918 2.255 1.00 91.00 88 LEU A CA 1
ATOM 702 C C . LEU A 1 88 ? 2.107 -7.732 0.733 1.00 91.00 88 LEU A C 1
ATOM 704 O O . LEU A 1 88 ? 2.508 -8.645 0.014 1.00 91.00 88 LEU A O 1
ATOM 708 N N . THR A 1 89 ? 1.688 -6.572 0.229 1.00 91.31 89 THR A N 1
ATOM 709 C CA . THR A 1 89 ? 1.760 -6.265 -1.206 1.00 91.31 89 THR A CA 1
ATOM 710 C C . THR A 1 89 ? 3.079 -5.621 -1.624 1.00 91.31 89 THR A C 1
ATOM 712 O O . THR A 1 89 ? 3.283 -5.405 -2.818 1.00 91.31 89 THR A O 1
ATOM 715 N N . LEU A 1 90 ? 3.980 -5.312 -0.686 1.00 89.56 90 LEU A N 1
ATOM 716 C CA . LEU A 1 90 ? 5.266 -4.678 -0.973 1.00 89.56 90 LEU A CA 1
ATOM 717 C C . LEU A 1 90 ? 6.378 -5.708 -1.176 1.00 89.56 90 LEU A C 1
ATOM 719 O O . LEU A 1 90 ? 6.509 -6.665 -0.422 1.00 89.56 90 LEU A O 1
ATOM 723 N N . SER A 1 91 ? 7.243 -5.463 -2.161 1.00 85.69 91 SER A N 1
ATOM 724 C CA . SER A 1 91 ? 8.550 -6.127 -2.234 1.00 85.69 91 SER A CA 1
ATOM 725 C C . SER A 1 91 ? 9.497 -5.594 -1.150 1.00 85.69 91 SER A C 1
ATOM 727 O O . SER A 1 91 ? 9.457 -4.394 -0.865 1.00 85.69 91 SER A O 1
ATOM 729 N N . ASP A 1 92 ? 10.431 -6.414 -0.658 1.00 84.56 92 ASP A N 1
ATOM 730 C CA . ASP A 1 92 ? 11.378 -6.063 0.421 1.00 84.56 92 ASP A CA 1
ATOM 731 C C . ASP A 1 92 ? 12.050 -4.682 0.294 1.00 84.56 92 ASP A C 1
ATOM 733 O O . ASP A 1 92 ? 12.100 -3.946 1.286 1.00 84.56 92 ASP A O 1
ATOM 737 N N . PRO A 1 93 ? 12.527 -4.243 -0.893 1.00 80.81 93 PRO A N 1
ATOM 738 C CA . PRO A 1 93 ? 13.152 -2.928 -1.020 1.00 80.81 93 PRO A CA 1
ATOM 739 C C . PRO A 1 93 ? 12.201 -1.756 -0.745 1.00 80.81 93 PRO A C 1
ATOM 741 O O . PRO A 1 93 ? 12.657 -0.670 -0.402 1.00 80.81 93 PRO A O 1
ATOM 744 N N . ILE A 1 94 ? 10.900 -1.959 -0.952 1.00 82.75 94 ILE A N 1
ATOM 745 C CA . ILE A 1 94 ? 9.844 -0.963 -0.736 1.00 82.75 94 ILE A CA 1
ATOM 746 C C . ILE A 1 94 ? 9.329 -1.069 0.699 1.00 82.75 94 ILE A C 1
ATOM 748 O O . ILE A 1 94 ? 9.015 -0.051 1.302 1.00 82.75 94 ILE A O 1
ATOM 752 N N . SER A 1 95 ? 9.334 -2.263 1.294 1.00 86.69 95 SER A N 1
ATOM 753 C CA . SER A 1 95 ? 8.977 -2.466 2.703 1.00 86.69 95 SER A CA 1
ATOM 754 C C . SER A 1 95 ? 9.838 -1.630 3.660 1.00 86.69 95 SER A C 1
ATOM 756 O O . SER A 1 95 ? 9.342 -1.164 4.683 1.00 86.69 95 SER A O 1
ATOM 758 N N . ARG A 1 96 ? 11.100 -1.338 3.304 1.00 86.88 96 ARG A N 1
ATOM 759 C CA . ARG A 1 96 ? 11.960 -0.404 4.060 1.00 86.88 96 ARG A CA 1
ATOM 760 C C . ARG A 1 96 ? 11.406 1.029 4.113 1.00 86.88 96 ARG A C 1
ATOM 762 O O . ARG A 1 96 ? 11.697 1.743 5.060 1.00 86.88 96 ARG A O 1
ATOM 769 N N . LEU A 1 97 ? 10.613 1.463 3.134 1.00 87.12 97 LEU A N 1
ATOM 770 C CA . LEU A 1 97 ? 10.009 2.802 3.129 1.00 87.12 97 LEU A CA 1
ATOM 771 C C . LEU A 1 97 ? 8.931 2.954 4.208 1.00 87.12 97 LEU A C 1
ATOM 773 O O . LEU A 1 97 ? 8.709 4.053 4.704 1.00 87.12 97 LEU A O 1
ATOM 777 N N . VAL A 1 98 ? 8.264 1.853 4.557 1.00 90.31 98 VAL A N 1
ATOM 778 C CA . VAL A 1 98 ? 7.119 1.850 5.474 1.00 90.31 98 VAL A CA 1
ATOM 779 C C . VAL A 1 98 ? 7.447 1.245 6.840 1.00 90.31 98 VAL A C 1
ATOM 781 O O . VAL A 1 98 ? 6.562 1.142 7.681 1.00 90.31 98 VAL A O 1
ATOM 784 N N . CYS A 1 99 ? 8.701 0.845 7.089 1.00 89.06 99 CYS A N 1
ATOM 785 C CA . CYS A 1 99 ? 9.072 0.135 8.318 1.00 89.06 99 CYS A CA 1
ATOM 786 C C . CYS A 1 99 ? 8.938 0.983 9.590 1.00 89.06 99 CYS A C 1
ATOM 788 O O . CYS A 1 99 ? 8.771 0.430 10.673 1.00 89.06 99 CYS A O 1
ATOM 790 N N . GLU A 1 100 ? 9.008 2.309 9.466 1.00 89.38 100 GLU A N 1
ATOM 791 C CA . GLU A 1 100 ? 8.828 3.248 10.581 1.00 89.38 100 GLU A CA 1
ATOM 792 C C . GLU A 1 100 ? 7.392 3.788 10.684 1.00 89.38 100 GLU A C 1
ATOM 794 O O . GLU A 1 100 ? 7.059 4.475 11.651 1.00 89.38 100 GLU A O 1
ATOM 799 N N . CYS A 1 101 ? 6.532 3.474 9.709 1.00 93.56 101 CYS A N 1
ATOM 800 C CA . CYS A 1 101 ? 5.137 3.895 9.713 1.00 93.56 101 CYS A CA 1
ATOM 801 C C . CYS A 1 101 ? 4.346 3.131 10.778 1.00 93.56 101 CYS A C 1
ATOM 803 O O . CYS A 1 101 ? 4.539 1.932 10.989 1.00 93.56 101 CYS A O 1
ATOM 805 N N . ARG A 1 102 ? 3.417 3.830 11.430 1.00 91.12 102 ARG A N 1
ATOM 806 C CA . ARG A 1 102 ? 2.589 3.292 12.519 1.00 91.12 102 ARG A CA 1
ATOM 807 C C . ARG A 1 102 ? 1.123 3.119 12.146 1.00 91.12 102 ARG A C 1
ATOM 809 O O . ARG A 1 102 ? 0.367 2.585 12.950 1.00 91.12 102 ARG A O 1
ATOM 816 N N . SER A 1 103 ? 0.733 3.568 10.956 1.00 93.00 103 SER A N 1
ATOM 817 C CA . SER A 1 103 ? -0.628 3.453 10.435 1.00 93.00 103 SER A CA 1
ATOM 818 C C . SER A 1 103 ? -0.638 3.156 8.940 1.00 93.00 103 SER A C 1
ATOM 820 O O . SER A 1 103 ? 0.333 3.423 8.218 1.00 93.00 103 SER A O 1
ATOM 822 N N . ALA A 1 104 ? -1.766 2.641 8.455 1.00 94.31 104 ALA A N 1
ATOM 823 C CA . ALA A 1 104 ? -1.985 2.386 7.036 1.00 94.31 104 ALA A CA 1
ATOM 824 C C . ALA A 1 104 ? -1.902 3.678 6.211 1.00 94.31 104 ALA A C 1
ATOM 826 O O . ALA A 1 104 ? -1.324 3.696 5.122 1.00 94.31 104 ALA A O 1
ATOM 827 N N . ARG A 1 105 ? -2.408 4.782 6.768 1.00 93.81 105 ARG A N 1
ATOM 828 C CA . ARG A 1 105 ? -2.326 6.117 6.168 1.00 93.81 105 ARG A CA 1
ATOM 829 C C . ARG A 1 105 ? -0.889 6.601 6.003 1.00 93.81 105 ARG A C 1
ATOM 831 O O . ARG A 1 105 ? -0.531 7.071 4.926 1.00 93.81 105 ARG A O 1
ATOM 838 N N . GLU A 1 106 ? -0.070 6.500 7.050 1.00 93.69 106 GLU A N 1
ATOM 839 C CA . GLU A 1 106 ? 1.341 6.907 6.984 1.00 93.69 106 GLU A CA 1
ATOM 840 C C . GLU A 1 106 ? 2.101 6.106 5.924 1.00 93.69 106 GLU A C 1
ATOM 842 O O . GLU A 1 106 ? 2.820 6.690 5.112 1.00 93.69 106 GLU A O 1
ATOM 847 N N . ALA A 1 107 ? 1.887 4.786 5.880 1.00 94.12 107 ALA A N 1
ATOM 848 C CA . ALA A 1 107 ? 2.493 3.923 4.871 1.00 94.12 107 ALA A CA 1
ATOM 849 C C . ALA A 1 107 ? 2.078 4.320 3.451 1.00 94.12 107 ALA A C 1
ATOM 851 O O . ALA A 1 107 ? 2.935 4.470 2.579 1.00 94.12 107 ALA A O 1
ATOM 852 N N . TRP A 1 108 ? 0.781 4.537 3.219 1.00 93.81 108 TRP A N 1
ATOM 853 C CA . TRP A 1 108 ? 0.276 4.977 1.919 1.00 93.81 108 TRP A CA 1
ATOM 854 C C . TRP A 1 108 ? 0.922 6.291 1.476 1.00 93.81 108 TRP A C 1
ATOM 856 O O . TRP A 1 108 ? 1.451 6.378 0.369 1.00 93.81 108 TRP A O 1
ATOM 866 N N . GLN A 1 109 ? 0.957 7.290 2.361 1.00 91.69 109 GLN A N 1
ATOM 867 C CA . GLN A 1 109 ? 1.556 8.595 2.079 1.00 91.69 109 GLN A CA 1
ATOM 868 C C . GLN A 1 109 ? 3.057 8.506 1.792 1.00 91.69 109 GLN A C 1
ATOM 870 O O . GLN A 1 109 ? 3.549 9.204 0.904 1.00 91.69 109 GLN A O 1
ATOM 875 N N . ALA A 1 110 ? 3.792 7.650 2.507 1.00 90.69 110 ALA A N 1
ATOM 876 C CA . ALA A 1 110 ? 5.211 7.429 2.248 1.00 90.69 110 ALA A CA 1
ATOM 877 C C . ALA A 1 110 ? 5.434 6.863 0.835 1.00 90.69 110 ALA A C 1
ATOM 879 O O . ALA A 1 110 ? 6.270 7.380 0.091 1.00 90.69 110 ALA A O 1
ATOM 880 N N . ILE A 1 111 ? 4.637 5.867 0.434 1.00 90.31 111 ILE A N 1
ATOM 881 C CA . ILE A 1 111 ? 4.706 5.262 -0.904 1.00 90.31 111 ILE A CA 1
ATOM 882 C C . ILE A 1 111 ? 4.301 6.276 -1.984 1.00 90.31 111 ILE A C 1
ATOM 884 O O . ILE A 1 111 ? 5.003 6.405 -2.987 1.00 90.31 111 ILE A O 1
ATOM 888 N N . GLU A 1 112 ? 3.212 7.029 -1.794 1.00 88.81 112 GLU A N 1
ATOM 889 C CA . GLU A 1 112 ? 2.805 8.083 -2.735 1.00 88.81 112 GLU A CA 1
ATOM 890 C C . GLU A 1 112 ? 3.857 9.179 -2.879 1.00 88.81 112 GLU A C 1
ATOM 892 O O . GLU A 1 112 ? 4.071 9.687 -3.976 1.00 88.81 112 GLU A O 1
ATOM 897 N N . LYS A 1 113 ? 4.549 9.531 -1.798 1.00 87.25 113 LYS A N 1
ATOM 898 C CA . LYS A 1 113 ? 5.610 10.536 -1.841 1.00 87.25 113 LYS A CA 1
ATOM 899 C C . LYS A 1 113 ? 6.807 10.088 -2.686 1.00 87.25 113 LYS A C 1
ATOM 901 O O . LYS A 1 113 ? 7.403 10.932 -3.354 1.00 87.25 113 LYS A O 1
ATOM 906 N N . GLU A 1 114 ? 7.168 8.805 -2.641 1.00 85.38 114 GLU A N 1
ATOM 907 C CA . GLU A 1 114 ? 8.328 8.268 -3.372 1.00 85.38 114 GLU A CA 1
ATOM 908 C C . GLU A 1 114 ? 7.993 7.912 -4.832 1.00 85.38 114 GLU A C 1
ATOM 910 O O . GLU A 1 114 ? 8.801 8.157 -5.731 1.00 85.38 114 GLU A O 1
ATOM 915 N N . TYR A 1 115 ? 6.804 7.353 -5.082 1.00 84.50 115 TYR A N 1
ATOM 916 C CA . TYR A 1 115 ? 6.430 6.784 -6.386 1.00 84.50 115 TYR A CA 1
ATOM 917 C C . TYR A 1 115 ? 5.284 7.512 -7.105 1.00 84.50 115 TYR A C 1
ATOM 919 O O . TYR A 1 115 ? 5.033 7.234 -8.276 1.00 84.50 115 TYR A O 1
ATOM 927 N N . GLY A 1 116 ? 4.600 8.445 -6.442 1.00 80.06 116 GLY A N 1
ATOM 928 C CA . GLY A 1 116 ? 3.514 9.238 -7.018 1.00 80.06 116 GLY A CA 1
ATOM 929 C C . GLY A 1 116 ? 3.965 10.270 -8.054 1.00 80.06 116 GLY A C 1
ATOM 930 O O . GLY A 1 116 ? 5.120 10.317 -8.487 1.00 80.06 116 GLY A O 1
ATOM 931 N N . ASP A 1 117 ? 3.024 11.107 -8.487 1.00 67.38 117 ASP A N 1
ATOM 932 C CA . ASP A 1 117 ? 3.276 12.099 -9.531 1.00 67.38 117 ASP A CA 1
ATOM 933 C C . ASP A 1 117 ? 4.199 13.217 -9.033 1.00 67.38 117 ASP A C 1
ATOM 935 O O . ASP A 1 117 ? 3.873 13.974 -8.121 1.00 67.38 117 ASP A O 1
ATOM 939 N N . GLY A 1 118 ? 5.379 13.309 -9.657 1.00 56.28 118 GLY A N 1
ATOM 940 C CA . GLY A 1 118 ? 6.259 14.478 -9.577 1.00 56.28 118 GLY A CA 1
ATOM 941 C C . GLY A 1 118 ? 7.657 14.269 -8.984 1.00 56.28 118 GLY A C 1
ATOM 942 O O . GLY A 1 118 ? 8.445 15.210 -9.029 1.00 56.28 118 GLY A O 1
ATOM 943 N N . LYS A 1 119 ? 8.010 13.091 -8.438 1.00 54.22 119 LYS A N 1
ATOM 944 C CA . LYS A 1 119 ? 9.330 12.875 -7.779 1.00 54.22 119 LYS A CA 1
ATOM 945 C C . LYS A 1 119 ? 10.017 11.534 -8.071 1.00 54.22 119 LYS A C 1
ATOM 947 O O . LYS A 1 119 ? 10.967 11.162 -7.383 1.00 54.22 119 LYS A O 1
ATOM 952 N N . ARG A 1 120 ? 9.554 10.796 -9.079 1.00 61.25 120 ARG A N 1
ATOM 953 C CA . ARG A 1 120 ? 9.946 9.396 -9.284 1.00 61.25 120 ARG A CA 1
ATOM 954 C C . ARG A 1 120 ? 11.425 9.255 -9.669 1.00 61.25 120 ARG A C 1
ATOM 956 O O . ARG A 1 120 ? 11.841 9.705 -10.733 1.00 61.25 120 ARG A O 1
ATOM 963 N N . LYS A 1 121 ? 12.206 8.547 -8.845 1.00 63.38 121 LYS A N 1
ATOM 964 C CA . LYS A 1 121 ? 13.545 8.040 -9.221 1.00 63.38 121 LYS A CA 1
ATOM 965 C C . LYS A 1 121 ? 13.474 6.815 -10.145 1.00 63.38 121 LYS A C 1
ATOM 967 O O . LYS A 1 121 ? 14.460 6.479 -10.789 1.00 63.38 121 LYS A O 1
ATOM 972 N N . ILE A 1 122 ? 12.326 6.132 -10.177 1.00 71.81 122 ILE A N 1
ATOM 973 C CA . ILE A 1 122 ? 12.085 4.872 -10.896 1.00 71.81 122 ILE A CA 1
ATOM 974 C C . ILE A 1 122 ? 10.845 5.050 -11.779 1.00 71.81 122 ILE A C 1
ATOM 976 O O . ILE A 1 122 ? 9.810 5.500 -11.292 1.00 71.81 122 ILE A O 1
ATOM 980 N N . LYS A 1 123 ? 10.947 4.704 -13.067 1.00 75.00 123 LYS A N 1
ATOM 981 C CA . LYS A 1 123 ? 9.851 4.862 -14.040 1.00 75.00 123 LYS A CA 1
ATOM 982 C C . LYS A 1 123 ? 8.724 3.857 -13.795 1.00 75.00 123 LYS A C 1
ATOM 984 O O . LYS A 1 123 ? 8.986 2.725 -13.379 1.00 75.00 123 LYS A O 1
ATOM 989 N N . ASP A 1 124 ? 7.489 4.252 -14.106 1.00 81.62 124 ASP A N 1
ATOM 990 C CA . ASP A 1 124 ? 6.369 3.304 -14.120 1.00 81.62 124 ASP A CA 1
ATOM 991 C C . ASP A 1 124 ? 6.419 2.445 -15.393 1.00 81.62 124 ASP A C 1
ATOM 993 O O . ASP A 1 124 ? 6.814 2.916 -16.466 1.00 81.62 124 ASP A O 1
ATOM 997 N N . ILE A 1 125 ? 6.023 1.177 -15.292 1.00 79.62 125 ILE A N 1
ATOM 998 C CA . ILE A 1 125 ? 5.988 0.256 -16.431 1.00 79.62 125 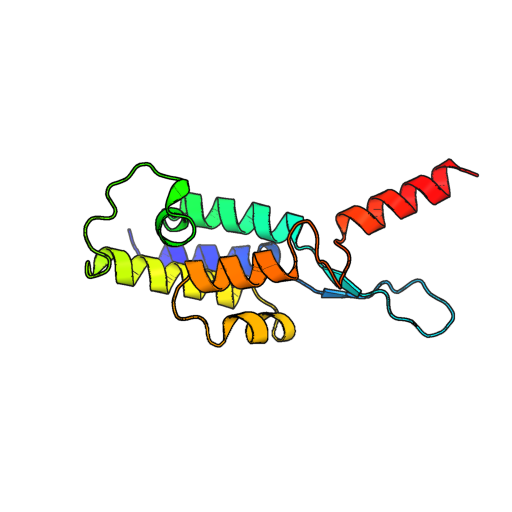ILE A CA 1
ATOM 999 C C . ILE A 1 125 ? 5.083 0.761 -17.567 1.00 79.62 125 ILE A C 1
ATOM 1001 O O . ILE A 1 125 ? 5.393 0.527 -18.739 1.00 79.62 125 ILE A O 1
ATOM 1005 N N . SER A 1 126 ? 4.010 1.501 -17.260 1.00 73.31 126 SER A N 1
ATOM 1006 C CA . SER A 1 126 ? 3.131 2.078 -18.287 1.00 73.31 126 SER A CA 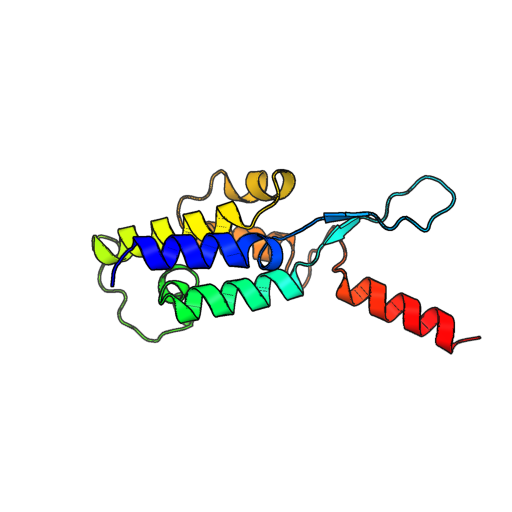1
ATOM 1007 C C . SER A 1 126 ? 3.856 3.092 -19.177 1.00 73.31 126 SER A C 1
ATOM 1009 O O . SER A 1 126 ? 3.572 3.184 -20.369 1.00 73.31 126 SER A O 1
ATOM 1011 N N . GLU A 1 127 ? 4.824 3.826 -18.625 1.00 69.94 127 GLU A N 1
ATOM 1012 C CA . GLU A 1 127 ? 5.599 4.832 -19.361 1.00 69.94 127 GLU A CA 1
ATOM 1013 C C . GLU A 1 127 ? 6.636 4.189 -20.286 1.00 69.94 127 GLU A C 1
ATOM 1015 O O . GLU A 1 127 ? 6.906 4.699 -21.373 1.00 69.94 127 GLU A O 1
ATOM 1020 N N . MET A 1 128 ? 7.209 3.045 -19.893 1.00 66.00 128 MET A N 1
ATOM 1021 C CA . MET A 1 128 ? 8.110 2.287 -20.768 1.00 66.00 128 MET A CA 1
ATOM 1022 C C . MET A 1 128 ? 7.366 1.685 -21.960 1.00 66.00 128 MET A C 1
ATOM 1024 O O . MET A 1 128 ? 7.856 1.768 -23.086 1.00 66.00 128 MET A O 1
ATOM 1028 N N . ALA A 1 129 ? 6.173 1.126 -21.729 1.00 62.97 129 ALA A N 1
ATOM 1029 C CA . ALA A 1 129 ? 5.360 0.552 -22.795 1.00 62.97 129 ALA A CA 1
ATOM 1030 C C . ALA A 1 129 ? 5.052 1.599 -23.879 1.00 62.97 129 ALA A C 1
ATOM 1032 O O . ALA A 1 129 ? 5.323 1.352 -25.052 1.00 62.97 129 ALA A O 1
ATOM 1033 N N . LEU A 1 130 ? 4.588 2.792 -23.491 1.00 60.88 130 LEU A N 1
ATOM 1034 C CA . LEU A 1 130 ? 4.274 3.885 -24.422 1.00 60.88 130 LEU A CA 1
ATOM 1035 C C . LEU A 1 130 ? 5.485 4.321 -25.260 1.00 60.88 130 LEU A C 1
ATOM 1037 O O . LEU A 1 130 ? 5.365 4.468 -26.476 1.00 60.88 130 LEU A O 1
ATOM 1041 N N . ASN A 1 131 ? 6.661 4.452 -24.640 1.00 60.06 131 ASN A N 1
ATOM 1042 C CA . ASN A 1 131 ? 7.883 4.825 -25.357 1.00 60.06 131 ASN A CA 1
ATOM 1043 C C . ASN A 1 131 ? 8.319 3.751 -26.366 1.00 60.06 131 ASN A C 1
ATOM 1045 O O . ASN A 1 131 ? 8.768 4.087 -27.458 1.00 60.06 131 ASN A O 1
ATOM 1049 N N . SER A 1 132 ? 8.141 2.465 -26.042 1.00 59.62 132 SER A N 1
ATOM 1050 C CA . SER A 1 132 ? 8.460 1.378 -26.977 1.00 59.62 132 SER A CA 1
ATOM 1051 C C . SER A 1 132 ? 7.549 1.359 -28.212 1.00 59.62 132 SER A C 1
ATOM 1053 O O . SER A 1 132 ? 8.015 1.054 -29.305 1.00 59.62 132 SER A O 1
ATOM 1055 N N . TYR A 1 133 ? 6.273 1.734 -28.071 1.00 56.47 133 TYR A N 1
ATOM 1056 C CA . TYR A 1 133 ? 5.346 1.847 -29.204 1.00 56.47 133 TYR A CA 1
ATOM 1057 C C . TYR A 1 133 ? 5.616 3.094 -30.059 1.00 56.47 133 TYR A C 1
ATOM 1059 O O . TYR A 1 133 ? 5.474 3.041 -31.282 1.00 56.47 133 TYR A O 1
ATOM 1067 N N . ALA A 1 134 ? 6.041 4.202 -29.445 1.00 57.31 134 ALA A N 1
ATOM 1068 C CA . ALA A 1 134 ? 6.433 5.412 -30.167 1.00 57.31 134 ALA A CA 1
ATOM 1069 C C . ALA A 1 134 ? 7.684 5.189 -31.042 1.00 57.31 134 ALA A C 1
ATOM 1071 O O . ALA A 1 134 ? 7.727 5.646 -32.179 1.00 57.31 134 ALA A O 1
ATOM 1072 N N . ASP A 1 135 ? 8.664 4.421 -30.556 1.00 53.06 135 ASP A N 1
ATOM 1073 C CA . ASP A 1 135 ? 9.905 4.122 -31.292 1.00 53.06 135 ASP A CA 1
ATOM 1074 C C . ASP A 1 135 ? 9.694 3.145 -32.473 1.00 53.06 135 ASP A C 1
ATOM 1076 O O . ASP A 1 135 ? 10.443 3.147 -33.450 1.00 53.06 135 ASP A O 1
ATOM 1080 N N . VAL A 1 136 ? 8.641 2.319 -32.414 1.00 54.81 136 VAL A N 1
ATOM 1081 C CA . VAL A 1 136 ? 8.263 1.388 -33.496 1.00 54.81 136 VAL A CA 1
ATOM 1082 C C . VAL A 1 136 ? 7.370 2.053 -34.548 1.00 54.81 136 VAL A C 1
ATOM 1084 O O . VAL A 1 136 ? 7.434 1.682 -35.714 1.00 54.81 136 VAL A O 1
ATOM 1087 N N . SER A 1 137 ? 6.555 3.040 -34.167 1.00 55.41 137 SER A N 1
ATOM 1088 C CA . SER A 1 137 ? 5.655 3.755 -35.091 1.00 55.41 137 SER A CA 1
ATOM 1089 C C . SER A 1 137 ? 6.318 4.910 -35.852 1.00 55.41 137 SER A C 1
ATOM 1091 O O . SER A 1 137 ? 5.709 5.462 -36.765 1.00 55.41 137 SER A O 1
ATOM 1093 N N . GLY A 1 138 ? 7.557 5.264 -35.498 1.00 49.94 138 GLY A N 1
ATOM 1094 C CA . GLY A 1 138 ? 8.364 6.284 -36.174 1.00 49.94 138 GLY A CA 1
ATOM 1095 C C . GLY A 1 138 ? 9.362 5.759 -37.217 1.00 49.94 138 GLY A C 1
ATOM 1096 O O . GLY A 1 138 ? 10.220 6.536 -37.636 1.00 49.94 138 GLY A O 1
ATOM 1097 N N . ARG A 1 139 ? 9.302 4.476 -37.606 1.00 43.03 139 ARG A N 1
ATOM 1098 C CA . ARG A 1 139 ? 10.141 3.879 -38.666 1.00 43.03 139 ARG A CA 1
ATOM 1099 C C . ARG A 1 139 ? 9.347 3.546 -39.917 1.00 43.03 139 ARG A C 1
ATOM 1101 O O . ARG A 1 139 ? 8.212 3.045 -39.768 1.00 43.03 139 ARG A O 1
#

Foldseek 3Di:
DPVVVVVVVLVVCLVVLAWDWDWDPDDDDDDTQIAIQLVSNVVVLCVVCVVVVLVCQQDVVVDPDPPPDPPPPVSVVSFVVLLVSLLSRYDPVLNVQCVPPDTSNSSNVSCCVAPNPDHDPHHHPVVVVVVVVVVVVVD